Protein AF-A0AAE8LFT0-F1 (afdb_monomer)

Sequence (148 aa):
MSAAPSHDRGITVGKSWPRPTTPAPLVPRWEGEFRDHQDWVNFAHKRLTVASDSNGAQLKAICVDTLGRRCANGRDMKRAADEGTFPVRYFFDCEAAADVNADLLDALKDANEPLAMCQPRTDHGARCQSAATLKAWAVIEKAKGSAS

Mean predicted aligned error: 16.86 Å

Radius of gyration: 25.1 Å; Cα contacts (8 Å, |Δi|>4): 140; chains: 1; bounding box: 36×82×53 Å

Secondary structure (DSSP, 8-state):
-PPP----------SS----SS---EEEEEEEEESSHHHHHHHHHHHHS--B-TTSPBP--EEE-TTS-B--SHHHHHHHHHTT-PPEEEEEEEEEPP-HHHHHHHHHHHHHHHHHH--TTSHHHHHHHHHHHHHHHHHHHHHHHTT-

pLDDT: mean 72.07, std 18.78, range [33.28, 96.25]

Foldseek 3Di:
DDDDDDPPPDPPPPQAHDPPPDPQQWAFPWPWWQQALVSCVVCVVVRQQPDADPVRHTFGKWKAFQVRTTDRDSVSRVVCRVVVRDTIIIGRGIDRDPCPVVVVVVVVVVLCVQLVVQDCPDPVSVVSPVVSVVSVVVVVVVVVVVPD

Nearest PDB structures (foldseek):
  5ezy-assembly1_F  TM=3.935E-01  e=4.961E+00  Gallus gallus
  6lt0-assembly1_E  TM=4.273E-01  e=8.169E+00  Homo sapiens

Structure (mmCIF, N/CA/C/O backbone):
data_AF-A0AAE8LFT0-F1
#
_entry.id   AF-A0AAE8LFT0-F1
#
loop_
_atom_site.group_PDB
_atom_site.id
_atom_site.type_symbol
_atom_site.label_atom_id
_atom_site.label_alt_id
_atom_site.label_comp_id
_atom_site.label_asym_id
_atom_site.label_entity_id
_atom_site.label_seq_id
_atom_site.pdbx_PDB_ins_code
_atom_site.Cartn_x
_atom_site.Cartn_y
_atom_site.Cartn_z
_atom_site.occupancy
_atom_site.B_iso_or_equiv
_atom_site.auth_seq_id
_atom_site.auth_comp_id
_atom_site.auth_asym_id
_atom_site.auth_atom_id
_atom_site.pdbx_PDB_model_num
ATOM 1 N N . MET A 1 1 ? -7.046 36.905 -27.222 1.00 38.41 1 MET A N 1
ATOM 2 C CA . MET A 1 1 ? -6.071 36.566 -26.164 1.00 38.41 1 MET A CA 1
ATOM 3 C C . MET A 1 1 ? -6.476 35.203 -25.623 1.00 38.41 1 MET A C 1
ATOM 5 O O . MET A 1 1 ? -7.412 35.130 -24.841 1.00 38.41 1 MET A O 1
ATOM 9 N N . SER A 1 2 ? -5.896 34.124 -26.155 1.00 37.16 2 SER A N 1
ATOM 10 C CA . SER A 1 2 ? -6.268 32.750 -25.786 1.00 37.16 2 SER A CA 1
ATOM 11 C C . SER A 1 2 ? -5.528 32.336 -24.517 1.00 37.16 2 SER A C 1
ATOM 13 O O . SER A 1 2 ? -4.300 32.328 -24.498 1.00 37.16 2 SER A O 1
ATOM 15 N N . ALA A 1 3 ? -6.277 32.028 -23.460 1.00 36.53 3 ALA A N 1
ATOM 16 C CA . ALA A 1 3 ? -5.742 31.481 -22.221 1.00 36.53 3 ALA A CA 1
ATOM 17 C C . ALA A 1 3 ? -5.364 30.005 -22.432 1.00 36.53 3 ALA A C 1
ATOM 19 O O . ALA A 1 3 ? -6.167 29.218 -22.935 1.00 36.53 3 ALA A O 1
ATOM 20 N N . ALA A 1 4 ? -4.130 29.646 -22.082 1.00 36.81 4 ALA A N 1
ATOM 21 C CA . ALA A 1 4 ? -3.626 28.281 -22.170 1.00 36.81 4 ALA A CA 1
ATOM 22 C C . ALA A 1 4 ? -4.310 27.363 -21.133 1.00 36.81 4 ALA A C 1
ATOM 24 O O . ALA A 1 4 ? -4.571 27.808 -20.012 1.00 36.81 4 ALA A O 1
ATOM 25 N N . PRO A 1 5 ? -4.566 26.081 -21.454 1.00 39.28 5 PRO A N 1
ATOM 26 C CA . PRO A 1 5 ? -5.075 25.126 -20.482 1.00 39.28 5 PRO A CA 1
ATOM 27 C C . PRO A 1 5 ? -3.998 24.788 -19.440 1.00 39.28 5 PRO A C 1
ATOM 29 O O . PRO A 1 5 ? -2.949 24.206 -19.732 1.00 39.28 5 PRO A O 1
ATOM 32 N N . SER A 1 6 ? -4.295 25.181 -18.202 1.00 36.72 6 SER A N 1
ATOM 33 C CA . SER A 1 6 ? -3.633 24.753 -16.972 1.00 36.72 6 SER A CA 1
ATOM 34 C C . SER A 1 6 ? -3.543 23.228 -16.936 1.00 36.72 6 SER A C 1
ATOM 36 O O . SER A 1 6 ? -4.564 22.542 -16.930 1.00 36.72 6 SER A O 1
ATOM 38 N N . HIS A 1 7 ? -2.321 22.696 -16.913 1.00 36.28 7 HIS A N 1
ATOM 39 C CA . HIS A 1 7 ? -2.091 21.277 -16.677 1.00 36.28 7 HIS A CA 1
ATOM 40 C C . HIS A 1 7 ? -2.344 20.989 -15.199 1.00 36.28 7 HIS A C 1
ATOM 42 O O . HIS A 1 7 ? -1.455 21.132 -14.360 1.00 36.28 7 HIS A O 1
ATOM 48 N N . ASP A 1 8 ? -3.572 20.590 -14.889 1.00 38.22 8 ASP A N 1
ATOM 49 C CA . ASP A 1 8 ? -3.920 20.002 -13.606 1.00 38.22 8 ASP A CA 1
ATOM 50 C C . ASP A 1 8 ? -3.217 18.637 -13.492 1.00 38.22 8 ASP A C 1
ATOM 52 O O . ASP 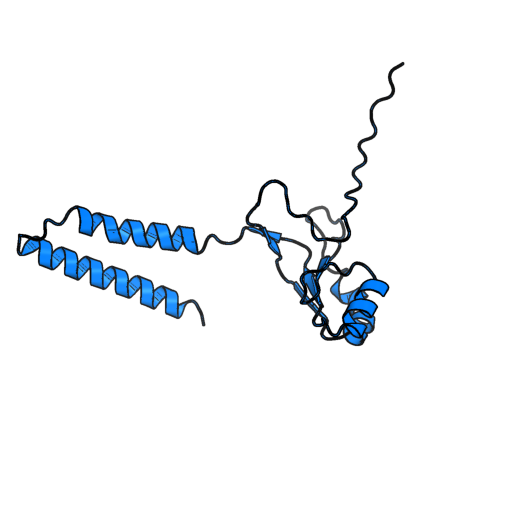A 1 8 ? -3.658 17.628 -14.040 1.00 38.22 8 ASP A O 1
ATOM 56 N N . ARG A 1 9 ? -2.056 18.611 -12.825 1.00 38.28 9 ARG A N 1
ATOM 57 C CA . ARG A 1 9 ? -1.347 17.376 -12.439 1.00 38.28 9 ARG A CA 1
ATOM 58 C C . ARG A 1 9 ? -1.936 16.762 -11.160 1.00 38.28 9 ARG A C 1
ATOM 60 O O . ARG A 1 9 ? -1.231 16.100 -10.399 1.00 38.28 9 ARG A O 1
ATOM 67 N N . GLY A 1 10 ? -3.222 16.973 -10.900 1.00 33.28 10 GLY A N 1
ATOM 68 C CA . GLY A 1 10 ? -3.965 16.269 -9.872 1.00 33.28 10 GLY A CA 1
ATOM 69 C C . GLY A 1 10 ? -4.323 14.862 -10.336 1.00 33.28 10 GLY A C 1
ATOM 70 O O . GLY A 1 10 ? -5.380 14.651 -10.924 1.00 33.28 10 GLY A O 1
ATOM 71 N N . ILE A 1 11 ? -3.484 13.869 -10.021 1.00 41.22 11 ILE A N 1
ATOM 72 C CA . ILE A 1 11 ? -3.939 12.473 -9.988 1.00 41.22 11 ILE A CA 1
ATOM 73 C C . ILE A 1 11 ? -4.993 12.395 -8.876 1.00 41.22 11 ILE A C 1
ATOM 75 O O . ILE A 1 11 ? -4.687 12.167 -7.703 1.00 41.22 11 ILE A O 1
ATOM 79 N N . THR A 1 12 ? -6.253 12.617 -9.236 1.00 40.53 12 THR A N 1
ATOM 80 C CA . THR A 1 12 ? -7.404 12.270 -8.411 1.00 40.53 12 THR A CA 1
ATOM 81 C C . THR A 1 12 ? -7.485 10.752 -8.413 1.00 40.53 12 THR A C 1
ATOM 83 O O . THR A 1 12 ? -8.148 10.128 -9.235 1.00 40.53 12 THR A O 1
ATOM 86 N N . VAL A 1 13 ? -6.716 10.127 -7.518 1.00 45.62 13 VAL A N 1
ATOM 87 C CA . VAL A 1 13 ? -6.767 8.680 -7.326 1.00 45.62 13 VAL A CA 1
ATOM 88 C C . VAL A 1 13 ? -8.171 8.370 -6.819 1.00 45.62 13 VAL A C 1
ATOM 90 O O . VAL A 1 13 ? -8.494 8.626 -5.657 1.00 45.62 13 VAL A O 1
ATOM 93 N N . GLY A 1 14 ? -9.021 7.873 -7.718 1.00 41.94 14 GLY A N 1
ATOM 94 C CA . GLY A 1 14 ? -10.311 7.305 -7.369 1.00 41.94 14 GLY A CA 1
ATOM 95 C C . GLY A 1 14 ? -10.144 6.296 -6.233 1.00 41.94 14 GLY A C 1
ATOM 96 O O . GLY A 1 14 ? -9.074 5.734 -6.015 1.00 41.94 14 GLY A O 1
ATOM 97 N N . LYS A 1 15 ? -11.215 6.068 -5.476 1.00 46.22 15 LYS A N 1
ATOM 98 C CA . LYS A 1 15 ? -11.244 5.190 -4.290 1.00 46.22 15 LYS A CA 1
ATOM 99 C C . LYS A 1 15 ? -10.802 3.733 -4.548 1.00 46.22 15 LYS A C 1
ATOM 101 O O . LYS A 1 15 ? -10.683 2.963 -3.603 1.00 46.22 15 LYS A O 1
ATOM 106 N N . SER A 1 16 ? -10.537 3.360 -5.795 1.00 48.88 16 SER A N 1
ATOM 107 C CA . SER A 1 16 ? -9.914 2.108 -6.211 1.00 48.88 16 SER A CA 1
ATOM 108 C C . SER A 1 16 ? -8.537 2.381 -6.816 1.00 48.88 16 SER A C 1
ATOM 110 O O . SER A 1 16 ? -8.391 3.298 -7.625 1.00 48.88 16 SER A O 1
ATOM 112 N N . TRP A 1 17 ? -7.551 1.556 -6.456 1.00 48.56 17 TRP A N 1
ATOM 113 C CA . TRP A 1 17 ? -6.243 1.480 -7.113 1.00 48.56 17 TRP A CA 1
ATOM 114 C C . TRP A 1 17 ? -6.392 1.605 -8.644 1.00 48.56 17 TRP A C 1
ATOM 116 O O . TRP A 1 17 ? -7.245 0.905 -9.206 1.00 48.56 17 TRP A O 1
ATOM 126 N N . PRO A 1 18 ? -5.660 2.512 -9.324 1.00 51.25 18 PRO A N 1
ATOM 127 C CA . PRO A 1 18 ? -5.838 2.712 -10.754 1.00 51.25 18 PRO A CA 1
ATOM 128 C C . PRO A 1 18 ? -5.501 1.408 -11.477 1.00 51.25 18 PRO A C 1
ATOM 130 O O . PRO A 1 18 ? -4.395 0.891 -11.348 1.00 51.25 18 PRO A O 1
ATOM 133 N N . ARG A 1 19 ? -6.456 0.869 -12.241 1.00 48.59 19 ARG A N 1
ATOM 134 C CA . ARG A 1 19 ? -6.130 -0.096 -13.293 1.00 48.59 19 ARG A CA 1
ATOM 135 C C . ARG A 1 19 ? -5.529 0.727 -14.431 1.00 48.59 19 ARG A C 1
ATOM 137 O O . ARG A 1 19 ? -6.271 1.523 -15.009 1.00 48.59 19 ARG A O 1
ATOM 144 N N . PRO A 1 20 ? -4.223 0.633 -14.723 1.00 49.31 20 PRO A N 1
ATOM 145 C CA . PRO A 1 20 ? -3.680 1.353 -15.861 1.00 49.31 20 PRO A CA 1
ATOM 146 C C . PRO A 1 20 ? -4.354 0.841 -17.144 1.00 49.31 20 PRO A C 1
ATOM 148 O O . PRO A 1 20 ? -4.594 -0.357 -17.295 1.00 49.31 20 PRO A O 1
ATOM 151 N N . THR A 1 21 ? -4.687 1.760 -18.055 1.00 45.38 21 THR A N 1
ATOM 152 C CA . THR A 1 21 ? -5.318 1.476 -19.362 1.00 45.38 21 THR A CA 1
ATOM 153 C C . THR A 1 21 ? -4.484 0.508 -20.208 1.00 45.38 21 THR A C 1
ATOM 155 O O . THR A 1 21 ? -5.018 -0.219 -21.040 1.00 45.38 21 THR A O 1
ATOM 158 N N . THR A 1 22 ? -3.182 0.461 -19.935 1.00 46.88 22 THR A N 1
ATOM 159 C CA . THR A 1 22 ? -2.240 -0.530 -20.444 1.00 46.88 22 THR A CA 1
ATOM 160 C C . THR A 1 22 ? -1.702 -1.287 -19.231 1.00 46.88 22 THR A C 1
ATOM 162 O O . THR A 1 22 ? -1.118 -0.634 -18.363 1.00 46.88 22 THR A O 1
ATOM 165 N N . PRO A 1 23 ? -1.889 -2.612 -19.107 1.00 54.22 23 PRO A N 1
ATOM 166 C CA . PRO A 1 23 ? -1.317 -3.373 -18.005 1.00 54.22 23 PRO A CA 1
ATOM 167 C C . PRO A 1 23 ? 0.205 -3.394 -18.166 1.00 54.22 23 PRO A C 1
ATOM 169 O O . PRO A 1 23 ? 0.768 -4.278 -18.802 1.00 54.22 23 PRO A O 1
ATOM 172 N N . ALA A 1 24 ? 0.880 -2.382 -17.624 1.00 56.62 24 ALA A N 1
ATOM 173 C CA . ALA A 1 24 ? 2.292 -2.503 -17.329 1.00 56.62 24 ALA A CA 1
ATOM 174 C C . ALA A 1 24 ? 2.405 -3.591 -16.249 1.00 56.62 24 ALA A C 1
ATOM 176 O O . ALA A 1 24 ? 1.647 -3.526 -15.272 1.00 56.62 24 ALA A O 1
ATOM 177 N N . PRO A 1 25 ? 3.285 -4.592 -16.410 1.00 68.00 25 PRO A N 1
ATOM 178 C CA . PRO A 1 25 ? 3.484 -5.643 -15.422 1.00 68.00 25 PRO A CA 1
ATOM 179 C C . PRO A 1 25 ? 4.271 -5.059 -14.247 1.00 68.00 25 PRO A C 1
ATOM 181 O O . PRO A 1 25 ? 5.404 -5.430 -14.002 1.00 68.00 25 PRO A O 1
ATOM 184 N N . LEU A 1 26 ? 3.715 -4.061 -13.568 1.00 74.81 26 LEU A N 1
ATOM 185 C CA . LEU A 1 26 ? 4.320 -3.429 -12.410 1.00 74.81 26 LEU A CA 1
ATOM 186 C C . LEU A 1 26 ? 3.736 -4.077 -11.165 1.00 74.81 26 LEU A C 1
ATOM 188 O O . LEU A 1 26 ? 2.518 -4.087 -10.968 1.00 74.81 26 LEU A O 1
ATOM 192 N N . VAL A 1 27 ? 4.614 -4.617 -10.330 1.00 83.69 27 VAL A N 1
ATOM 193 C CA . VAL A 1 27 ? 4.263 -5.188 -9.036 1.00 83.69 27 VAL A CA 1
ATOM 194 C C . VAL A 1 27 ? 4.728 -4.248 -7.926 1.00 83.69 27 VAL A C 1
ATOM 196 O O . VAL A 1 27 ? 5.805 -3.662 -8.017 1.00 83.69 27 VAL A O 1
ATOM 199 N N . PRO A 1 28 ? 3.915 -4.044 -6.880 1.00 87.56 28 PRO A N 1
ATOM 200 C CA . PRO A 1 28 ? 4.308 -3.205 -5.759 1.00 87.56 28 PRO A CA 1
ATOM 201 C C . PRO A 1 28 ? 5.486 -3.834 -5.017 1.00 87.56 28 PRO A C 1
ATOM 203 O O . PRO A 1 28 ? 5.418 -4.991 -4.592 1.00 87.56 28 PRO A O 1
ATOM 206 N N . ARG A 1 29 ? 6.535 -3.041 -4.800 1.00 88.06 29 ARG A N 1
ATOM 207 C CA . ARG A 1 29 ? 7.649 -3.421 -3.939 1.00 88.06 29 ARG A CA 1
ATOM 208 C C . ARG A 1 29 ? 7.252 -3.162 -2.489 1.00 88.06 29 ARG A C 1
ATOM 210 O O . ARG A 1 29 ? 7.308 -2.036 -1.996 1.00 88.06 29 ARG A O 1
ATOM 217 N N . TRP A 1 30 ? 6.771 -4.204 -1.823 1.00 89.81 30 TRP A N 1
ATOM 218 C CA . TRP A 1 30 ? 6.270 -4.106 -0.454 1.00 89.81 30 TRP A CA 1
ATOM 219 C C . TRP A 1 30 ? 7.395 -3.801 0.534 1.00 89.81 30 TRP A C 1
ATOM 221 O O . TRP A 1 30 ? 8.303 -4.605 0.706 1.00 89.81 30 TRP A O 1
ATOM 231 N N . GLU A 1 31 ? 7.290 -2.671 1.230 1.00 92.19 31 GLU A N 1
ATOM 232 C CA . GLU A 1 31 ? 8.277 -2.254 2.236 1.00 92.19 31 GLU A CA 1
ATOM 233 C C . GLU A 1 31 ? 7.902 -2.718 3.648 1.00 92.19 31 GLU A C 1
ATOM 235 O O . GLU A 1 31 ? 8.749 -2.828 4.532 1.00 92.19 31 GLU A O 1
ATOM 240 N N . GLY A 1 32 ? 6.621 -2.996 3.888 1.00 93.31 32 GLY A N 1
ATOM 241 C CA . GLY A 1 32 ? 6.175 -3.515 5.170 1.00 93.31 32 GLY A CA 1
ATOM 242 C C . GLY A 1 32 ? 4.665 -3.582 5.302 1.00 93.31 32 GLY A C 1
ATOM 243 O O . GLY A 1 32 ? 3.906 -3.432 4.340 1.00 93.31 32 GLY A O 1
ATOM 244 N N . GLU A 1 33 ? 4.230 -3.807 6.535 1.00 96.06 33 GLU A N 1
ATOM 245 C CA . GLU A 1 33 ? 2.824 -3.911 6.891 1.00 96.06 33 GLU A CA 1
ATOM 246 C C . GLU A 1 33 ? 2.544 -3.339 8.279 1.00 96.06 33 GLU A C 1
ATOM 248 O O . GLU A 1 33 ? 3.445 -3.163 9.106 1.00 96.06 33 GLU A O 1
ATOM 253 N N . PHE A 1 34 ? 1.271 -3.041 8.508 1.00 96.25 34 PHE A N 1
ATOM 254 C CA . PHE A 1 34 ? 0.700 -2.766 9.814 1.00 96.25 34 PHE A CA 1
ATOM 255 C C . PHE A 1 34 ? -0.180 -3.943 10.206 1.00 96.25 34 PHE A C 1
ATOM 257 O O . PHE A 1 34 ? -1.068 -4.328 9.441 1.00 96.25 34 PHE A O 1
ATOM 264 N N . ARG A 1 35 ? 0.065 -4.514 11.387 1.00 95.50 35 ARG A N 1
ATOM 265 C CA . ARG A 1 35 ? -0.657 -5.712 11.851 1.00 95.50 35 ARG A CA 1
ATOM 266 C C . ARG A 1 35 ? -2.067 -5.405 12.328 1.00 95.50 35 ARG A C 1
ATOM 268 O O . ARG A 1 35 ? -2.969 -6.208 12.133 1.00 95.50 35 ARG A O 1
ATOM 275 N N . ASP A 1 36 ? -2.247 -4.236 12.924 1.00 95.75 36 ASP A N 1
ATOM 276 C CA . ASP A 1 36 ? -3.521 -3.756 13.435 1.00 95.75 36 ASP A CA 1
ATOM 277 C C . ASP A 1 36 ? -3.571 -2.219 13.397 1.00 95.75 36 ASP A C 1
ATOM 279 O O . ASP A 1 36 ? -2.610 -1.533 13.025 1.00 95.75 36 ASP A O 1
ATOM 283 N N . HIS A 1 37 ? -4.724 -1.666 13.771 1.00 93.62 37 HIS A N 1
ATOM 284 C CA . HIS A 1 37 ? -4.936 -0.223 13.799 1.00 93.62 37 HIS A CA 1
ATOM 285 C C . HIS A 1 37 ? -4.011 0.494 14.793 1.00 93.62 37 HIS A C 1
ATOM 287 O O . HIS A 1 37 ? -3.593 1.621 14.533 1.00 93.62 37 HIS A O 1
ATOM 293 N N . GLN A 1 38 ? -3.670 -0.137 15.918 1.00 95.00 38 GLN A N 1
ATOM 294 C CA . GLN A 1 38 ? -2.818 0.475 16.933 1.00 95.00 38 GLN A CA 1
ATOM 295 C C . GLN A 1 38 ? -1.357 0.543 16.466 1.00 95.00 38 GLN A C 1
ATOM 297 O O . GLN A 1 38 ? -0.698 1.561 16.675 1.00 95.00 38 GLN A O 1
ATOM 302 N N . ASP A 1 39 ? -0.868 -0.487 15.773 1.00 95.38 39 ASP A N 1
ATOM 303 C CA . ASP A 1 39 ? 0.434 -0.502 15.102 1.00 95.38 39 ASP A CA 1
ATOM 304 C C . ASP A 1 39 ? 0.518 0.631 14.066 1.00 95.38 39 ASP A C 1
ATOM 306 O O . ASP A 1 39 ? 1.510 1.360 14.012 1.00 95.38 39 ASP A O 1
ATOM 310 N N . TRP A 1 40 ? -0.559 0.871 13.310 1.00 94.44 40 TRP A N 1
ATOM 311 C CA . TRP A 1 40 ? -0.630 2.025 12.412 1.00 94.44 40 TRP A CA 1
ATOM 312 C C . TRP A 1 40 ? -0.562 3.358 13.172 1.00 94.44 40 TRP A C 1
ATOM 314 O O . TRP A 1 40 ? 0.307 4.174 12.870 1.00 94.44 40 TRP A O 1
ATOM 324 N N . VAL A 1 41 ? -1.404 3.578 14.188 1.00 93.81 41 VAL A N 1
ATOM 325 C CA . VAL A 1 41 ? -1.396 4.830 14.975 1.00 93.81 41 VAL A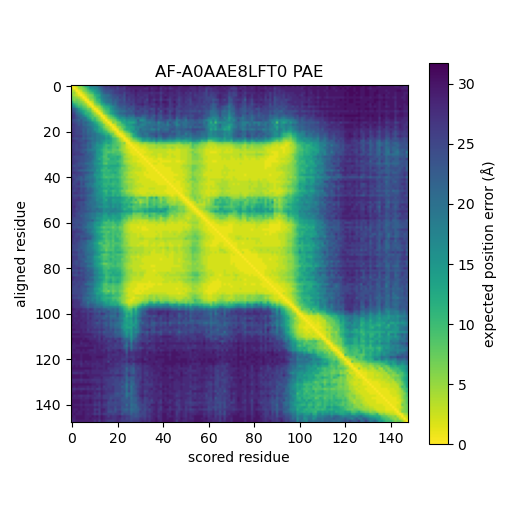 CA 1
ATOM 326 C C . VAL A 1 41 ? -0.014 5.109 15.576 1.00 93.81 41 VAL A C 1
ATOM 328 O O . VAL A 1 41 ? 0.455 6.246 15.543 1.00 93.81 41 VAL A O 1
ATOM 331 N N . ASN A 1 42 ? 0.655 4.075 16.083 1.00 95.25 42 ASN A N 1
ATOM 332 C CA . ASN A 1 42 ? 1.936 4.213 16.768 1.00 95.25 42 ASN A CA 1
ATOM 333 C C . ASN A 1 42 ? 3.112 4.439 15.805 1.00 95.25 42 ASN A C 1
ATOM 335 O O . ASN A 1 42 ? 4.038 5.182 16.132 1.00 95.25 42 ASN A O 1
ATOM 339 N N . PHE A 1 43 ? 3.111 3.794 14.632 1.00 93.88 43 PHE A N 1
ATOM 340 C CA . PHE A 1 43 ? 4.305 3.720 13.781 1.00 93.88 43 PHE A CA 1
ATOM 341 C C . PHE A 1 43 ? 4.151 4.321 12.384 1.00 93.88 43 PHE A C 1
ATOM 343 O O . PHE A 1 43 ? 5.165 4.463 11.696 1.00 93.88 43 PHE A O 1
ATOM 350 N N . ALA A 1 44 ? 2.951 4.722 11.953 1.00 91.06 44 ALA A N 1
ATOM 351 C CA . ALA A 1 44 ? 2.722 5.247 10.605 1.00 91.06 44 ALA A CA 1
ATOM 352 C C . ALA A 1 44 ? 3.640 6.422 10.267 1.00 91.06 44 ALA A C 1
ATOM 354 O O . ALA A 1 44 ? 4.268 6.421 9.213 1.00 91.06 44 ALA A O 1
ATOM 355 N N . HIS A 1 45 ? 3.787 7.395 11.171 1.00 88.50 45 HIS A N 1
ATOM 356 C CA . HIS A 1 45 ? 4.641 8.549 10.897 1.00 88.50 45 HIS A CA 1
ATOM 357 C C . HIS A 1 45 ? 6.096 8.135 10.650 1.00 88.50 45 HIS A C 1
ATOM 359 O O . HIS A 1 45 ? 6.714 8.620 9.711 1.00 88.50 45 HIS A O 1
ATOM 365 N N . LYS A 1 46 ? 6.620 7.183 11.429 1.00 90.19 46 LYS A N 1
ATOM 366 C CA . LYS A 1 46 ? 7.988 6.678 11.269 1.00 90.19 46 LYS A CA 1
ATOM 367 C C . LYS A 1 46 ? 8.151 5.798 10.027 1.00 90.19 46 LYS A C 1
ATOM 369 O O . LYS A 1 46 ? 9.196 5.851 9.402 1.00 90.19 46 LYS A O 1
ATOM 374 N N . ARG 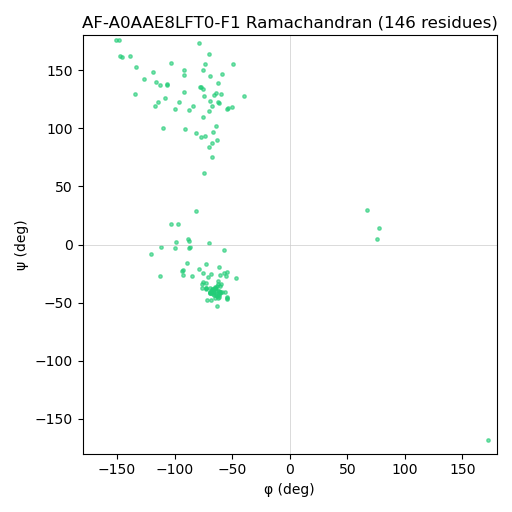A 1 47 ? 7.161 4.973 9.675 1.00 89.12 47 ARG A N 1
ATOM 375 C CA . ARG A 1 47 ? 7.269 4.005 8.565 1.00 89.12 47 ARG A CA 1
ATOM 376 C C . ARG A 1 47 ? 6.934 4.605 7.195 1.00 89.12 47 ARG A C 1
ATOM 378 O O . ARG A 1 47 ? 7.449 4.126 6.196 1.00 89.12 47 ARG A O 1
ATOM 385 N N . LEU A 1 48 ? 6.099 5.646 7.134 1.00 88.88 48 LEU A N 1
ATOM 386 C CA . LEU A 1 48 ? 5.578 6.202 5.874 1.00 88.88 48 LEU A CA 1
ATOM 387 C C . LEU A 1 48 ? 6.311 7.461 5.384 1.00 88.88 48 LEU A C 1
ATOM 389 O O . LEU A 1 48 ? 5.967 7.977 4.326 1.00 88.88 48 LEU A O 1
ATOM 393 N N . THR A 1 49 ? 7.289 7.974 6.136 1.00 85.81 49 THR A N 1
ATOM 394 C CA . THR A 1 49 ? 8.008 9.227 5.813 1.00 85.81 49 THR A CA 1
ATOM 395 C C . THR A 1 49 ? 9.475 9.027 5.432 1.00 85.81 49 THR A C 1
ATOM 397 O O . THR A 1 49 ? 10.148 10.000 5.100 1.00 85.81 49 THR A O 1
ATOM 400 N N . VAL A 1 50 ? 9.967 7.787 5.467 1.00 82.06 50 VAL A N 1
ATOM 401 C CA . VAL A 1 50 ? 11.394 7.451 5.309 1.00 82.06 50 VAL A CA 1
ATOM 402 C C . VAL A 1 50 ? 11.891 7.465 3.868 1.00 82.06 50 VAL A C 1
ATOM 404 O O . VAL A 1 50 ? 13.095 7.556 3.654 1.00 82.06 50 VAL A O 1
ATOM 407 N N . ALA A 1 51 ? 10.996 7.350 2.889 1.00 78.56 51 ALA A N 1
ATOM 408 C CA . ALA A 1 51 ? 11.386 7.209 1.495 1.00 78.56 51 ALA A CA 1
ATOM 409 C C . ALA A 1 51 ? 11.466 8.571 0.795 1.00 78.56 51 ALA A C 1
ATOM 411 O O . ALA A 1 51 ? 10.524 9.370 0.842 1.00 78.56 51 ALA A O 1
ATOM 412 N N . SER A 1 52 ? 12.574 8.789 0.093 1.00 82.38 52 SER A N 1
ATOM 413 C CA . SER A 1 52 ? 12.809 9.952 -0.759 1.00 82.38 52 SER A CA 1
ATOM 414 C C . SER A 1 52 ? 13.210 9.484 -2.151 1.00 82.38 52 SER A C 1
ATOM 416 O O . SER A 1 52 ? 13.936 8.503 -2.295 1.00 82.38 52 SER A O 1
ATOM 418 N N . ASP A 1 53 ? 12.737 10.192 -3.169 1.00 74.81 53 ASP A N 1
ATOM 419 C CA . ASP A 1 53 ? 13.150 9.990 -4.553 1.00 74.81 53 ASP A CA 1
ATOM 420 C C . ASP A 1 53 ? 14.605 10.456 -4.762 1.00 74.81 53 ASP A C 1
ATOM 422 O O . ASP A 1 53 ? 15.159 11.230 -3.979 1.00 74.81 53 ASP A O 1
ATOM 426 N N . SER A 1 54 ? 15.196 10.033 -5.874 1.00 73.81 54 SER A N 1
ATOM 427 C CA . SER A 1 54 ? 16.457 10.510 -6.450 1.00 73.81 54 SER A CA 1
ATOM 428 C C . SER A 1 54 ? 16.579 12.043 -6.507 1.00 73.81 54 SER A C 1
ATOM 430 O O . SER A 1 54 ? 17.674 12.582 -6.373 1.00 73.81 54 SER A O 1
ATOM 432 N N . ASN A 1 55 ? 15.452 12.753 -6.619 1.00 75.31 55 ASN A N 1
ATOM 433 C CA . ASN A 1 55 ? 15.378 14.218 -6.612 1.00 75.31 55 ASN A CA 1
ATOM 434 C C . ASN A 1 55 ? 15.248 14.838 -5.205 1.00 75.31 55 ASN A C 1
ATOM 436 O O . ASN A 1 55 ? 15.029 16.042 -5.076 1.00 75.31 55 ASN A O 1
ATOM 440 N N . GLY A 1 56 ? 15.312 14.030 -4.144 1.00 73.06 56 GLY A N 1
ATOM 441 C CA . GLY A 1 56 ? 15.140 14.458 -2.752 1.00 73.06 56 GLY A CA 1
ATOM 442 C C . GLY A 1 56 ? 13.689 14.739 -2.341 1.00 73.06 56 GLY A C 1
ATOM 443 O O . GLY A 1 56 ? 13.445 15.185 -1.221 1.00 73.06 56 GLY A O 1
ATOM 444 N N . ALA A 1 57 ? 12.713 14.484 -3.218 1.00 76.56 57 ALA A N 1
ATOM 445 C CA . ALA A 1 57 ? 11.296 14.643 -2.906 1.00 76.56 57 ALA A CA 1
ATOM 446 C C . ALA A 1 57 ? 10.790 13.475 -2.048 1.00 76.56 57 ALA A C 1
ATOM 448 O O . ALA A 1 57 ? 11.065 12.316 -2.347 1.00 76.56 57 ALA A O 1
ATOM 449 N N . GLN A 1 58 ? 10.012 13.768 -1.005 1.00 78.62 58 GLN A N 1
ATOM 450 C CA . GLN A 1 58 ? 9.455 12.734 -0.135 1.00 78.62 58 GLN A CA 1
ATOM 451 C C . GLN A 1 58 ? 8.393 11.910 -0.876 1.00 78.62 58 GLN A C 1
ATOM 453 O O . GLN A 1 58 ? 7.400 12.452 -1.375 1.00 78.62 58 GLN A O 1
ATOM 458 N N . LEU A 1 59 ? 8.589 10.593 -0.923 1.00 81.38 59 LEU A N 1
ATOM 459 C CA . LEU A 1 59 ? 7.657 9.669 -1.556 1.00 81.38 59 LEU A CA 1
ATOM 460 C C . LEU A 1 59 ? 6.459 9.424 -0.641 1.00 81.38 59 LEU A C 1
ATOM 462 O O . LEU A 1 59 ? 6.588 9.202 0.564 1.00 81.38 59 LEU A O 1
ATOM 466 N N . LYS A 1 60 ? 5.260 9.446 -1.227 1.00 84.88 60 LYS A N 1
ATOM 467 C CA . LYS A 1 60 ? 4.023 9.153 -0.501 1.00 84.88 60 LYS A CA 1
ATOM 468 C C . LYS A 1 60 ? 3.767 7.656 -0.523 1.00 84.88 60 LYS A C 1
ATOM 470 O O . LYS A 1 60 ? 3.483 7.101 -1.580 1.00 84.88 60 LYS A O 1
ATOM 475 N N . ALA A 1 61 ? 3.794 7.039 0.652 1.00 88.81 61 ALA A N 1
ATOM 476 C CA . ALA A 1 61 ? 3.422 5.643 0.796 1.00 88.81 61 ALA A CA 1
ATOM 477 C C . ALA A 1 61 ? 1.981 5.386 0.335 1.00 88.81 61 ALA A C 1
ATOM 479 O O . ALA A 1 61 ? 1.066 6.199 0.518 1.00 88.81 61 ALA A O 1
ATOM 480 N N . ILE A 1 62 ? 1.771 4.199 -0.209 1.00 91.25 62 ILE A N 1
ATOM 481 C CA . ILE A 1 62 ? 0.476 3.675 -0.607 1.00 91.25 62 ILE A CA 1
ATOM 482 C C . ILE A 1 62 ? 0.185 2.491 0.298 1.00 91.25 62 ILE A C 1
ATOM 484 O O . ILE A 1 62 ? 0.966 1.549 0.338 1.00 91.25 62 ILE A O 1
ATOM 488 N N . CYS A 1 63 ? -0.942 2.539 1.007 1.00 93.50 63 CYS A N 1
ATOM 489 C CA . CYS A 1 63 ? -1.384 1.459 1.881 1.00 93.50 63 CYS A CA 1
ATOM 490 C C . CYS A 1 63 ? -2.570 0.714 1.258 1.00 93.50 63 CYS A C 1
ATOM 492 O O . CYS A 1 63 ? -3.494 1.350 0.736 1.00 93.50 63 CYS A O 1
ATOM 494 N N . VAL A 1 64 ? -2.549 -0.614 1.338 1.00 93.44 64 VAL A N 1
ATOM 495 C CA . VAL A 1 64 ? -3.538 -1.517 0.742 1.00 93.44 64 VAL A CA 1
ATOM 496 C C . VAL A 1 64 ? -3.943 -2.582 1.762 1.00 93.44 64 VAL A C 1
ATOM 498 O O . VAL A 1 64 ? -3.081 -3.202 2.386 1.00 93.44 64 VAL A O 1
ATOM 501 N N . ASP A 1 65 ? -5.248 -2.763 1.958 1.00 93.88 65 ASP A N 1
ATOM 502 C CA . ASP A 1 65 ? -5.792 -3.803 2.838 1.00 93.88 65 ASP A CA 1
ATOM 503 C C . ASP A 1 65 ? -5.790 -5.194 2.176 1.00 93.88 65 ASP A C 1
ATOM 505 O O . ASP A 1 65 ? -5.491 -5.347 0.990 1.00 93.88 65 ASP A O 1
ATOM 509 N N . THR A 1 66 ? -6.144 -6.230 2.938 1.00 92.19 66 THR A N 1
ATOM 510 C CA . THR A 1 66 ? -6.230 -7.615 2.427 1.00 92.19 66 THR A CA 1
ATOM 511 C C . THR A 1 66 ? -7.265 -7.804 1.314 1.00 92.19 66 THR A C 1
ATOM 513 O O . THR A 1 66 ? -7.161 -8.752 0.538 1.00 92.19 66 THR A O 1
ATOM 516 N N . LEU A 1 67 ? -8.230 -6.889 1.184 1.00 87.88 67 LEU A N 1
ATOM 517 C CA . LEU A 1 67 ? -9.220 -6.877 0.106 1.00 87.88 67 LEU A CA 1
ATOM 518 C C . LEU A 1 67 ? -8.733 -6.116 -1.138 1.00 87.88 67 LEU A C 1
ATOM 520 O O . LEU A 1 67 ? -9.483 -5.965 -2.103 1.00 87.88 67 LEU A O 1
ATOM 524 N N . GLY A 1 68 ? -7.494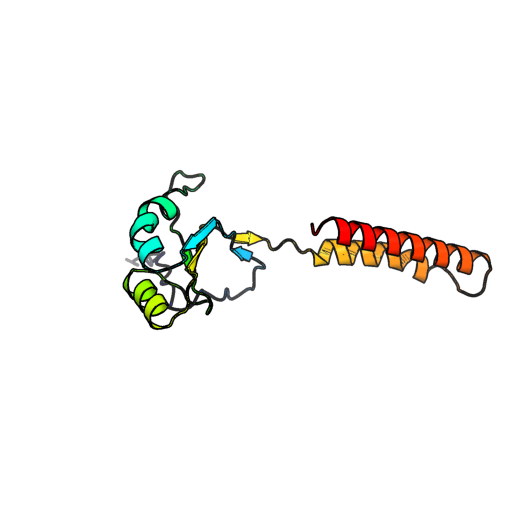 -5.618 -1.137 1.00 87.25 68 GLY A N 1
ATOM 525 C CA . GLY A 1 68 ? -6.913 -4.876 -2.253 1.00 87.25 68 GLY A CA 1
ATOM 526 C C . GLY A 1 68 ? -7.401 -3.428 -2.358 1.00 87.25 68 GLY A C 1
ATOM 527 O O . GLY A 1 68 ? -7.221 -2.785 -3.395 1.00 87.25 68 GLY A O 1
ATOM 528 N N . ARG A 1 69 ? -8.038 -2.886 -1.316 1.00 88.56 69 ARG A N 1
ATOM 529 C CA . ARG A 1 69 ? -8.547 -1.510 -1.297 1.00 88.56 69 ARG A CA 1
ATOM 530 C C . ARG A 1 69 ? -7.498 -0.572 -0.727 1.00 88.56 69 ARG A C 1
ATOM 532 O O . ARG A 1 69 ? -6.762 -0.913 0.196 1.00 88.56 69 ARG A O 1
ATOM 539 N N . ARG A 1 70 ? -7.464 0.654 -1.248 1.00 90.38 70 ARG A N 1
ATOM 540 C CA . ARG A 1 70 ? -6.544 1.680 -0.757 1.00 90.38 70 ARG A CA 1
ATOM 541 C C . ARG A 1 70 ? -7.023 2.234 0.586 1.00 90.38 70 ARG A C 1
ATOM 543 O O . ARG A 1 70 ? -8.182 2.630 0.723 1.00 90.38 70 ARG A O 1
ATOM 550 N N . CYS A 1 71 ? -6.096 2.341 1.531 1.00 91.19 71 CYS A N 1
ATOM 551 C CA . CYS A 1 71 ? -6.293 3.032 2.800 1.00 91.19 71 CYS A CA 1
ATOM 552 C C . CYS A 1 71 ? -5.461 4.317 2.807 1.00 91.19 71 CYS A C 1
ATOM 554 O O . CYS A 1 71 ? -4.249 4.273 2.987 1.00 91.19 71 CYS A O 1
ATOM 556 N N . ALA A 1 72 ? -6.083 5.472 2.556 1.00 86.88 72 ALA A N 1
ATOM 557 C CA . ALA A 1 72 ? -5.345 6.728 2.381 1.00 86.88 72 ALA A CA 1
ATOM 558 C C . ALA A 1 72 ? -5.208 7.539 3.677 1.00 86.88 72 ALA A C 1
ATOM 560 O O . ALA A 1 72 ? -4.330 8.391 3.787 1.00 86.88 72 ALA A O 1
ATOM 561 N N . ASN A 1 73 ? -6.101 7.321 4.640 1.00 89.06 73 ASN A N 1
ATOM 562 C CA . ASN A 1 73 ? -6.187 8.109 5.864 1.00 89.06 73 ASN A CA 1
ATOM 563 C C . ASN A 1 73 ? -6.668 7.253 7.048 1.00 89.06 73 ASN A C 1
ATOM 565 O O . ASN A 1 73 ? -7.038 6.089 6.890 1.00 89.06 73 ASN A O 1
ATOM 569 N N . GLY A 1 74 ? -6.711 7.857 8.240 1.00 89.19 74 GLY A N 1
ATOM 570 C CA . GLY A 1 74 ? -7.154 7.178 9.461 1.00 89.19 74 GLY A CA 1
ATOM 571 C C . GLY A 1 74 ? -8.598 6.670 9.417 1.00 89.19 74 GLY A C 1
ATOM 572 O O . GLY A 1 74 ? -8.907 5.678 10.066 1.00 89.19 74 GLY A O 1
ATOM 573 N N . ARG A 1 75 ? -9.485 7.276 8.614 1.00 92.31 75 ARG A N 1
ATOM 574 C CA . ARG A 1 75 ? -10.858 6.774 8.439 1.00 92.31 75 ARG A CA 1
ATOM 575 C C . ARG A 1 75 ? -10.868 5.448 7.682 1.00 92.31 75 ARG A C 1
ATOM 577 O O . ARG A 1 75 ? -11.617 4.554 8.058 1.00 92.31 75 ARG A O 1
ATOM 584 N N . ASP A 1 76 ? -10.049 5.312 6.643 1.00 92.31 76 ASP A N 1
ATOM 585 C CA . ASP A 1 76 ? -9.933 4.053 5.902 1.00 92.31 76 ASP A CA 1
ATOM 586 C C . ASP A 1 76 ? -9.262 2.961 6.740 1.00 92.31 76 ASP A C 1
ATOM 588 O O . ASP A 1 76 ? -9.677 1.809 6.687 1.00 92.31 76 ASP A O 1
ATOM 592 N N . MET A 1 77 ? -8.263 3.327 7.547 1.00 92.00 77 MET A N 1
ATOM 593 C CA . MET A 1 77 ? -7.618 2.398 8.481 1.00 92.00 77 MET A CA 1
ATOM 594 C C . MET A 1 77 ? -8.585 1.936 9.571 1.00 92.00 77 MET A C 1
ATOM 596 O O . MET A 1 77 ? -8.621 0.754 9.898 1.00 92.00 77 MET A O 1
ATOM 600 N N . LYS A 1 78 ? -9.417 2.842 10.095 1.00 93.50 78 LYS A N 1
ATOM 601 C CA . LYS A 1 78 ? -10.485 2.482 11.028 1.00 93.50 78 LYS A CA 1
ATOM 602 C C . LYS A 1 78 ? -11.517 1.564 10.375 1.00 93.50 78 LYS A C 1
ATOM 604 O O . LYS A 1 78 ? -11.842 0.539 10.953 1.00 93.50 78 LYS A O 1
ATOM 609 N N . ARG A 1 79 ? -11.943 1.863 9.142 1.00 94.19 79 ARG A N 1
ATOM 610 C CA . ARG A 1 79 ? -12.805 0.964 8.355 1.00 94.19 79 ARG A CA 1
ATOM 611 C C . ARG A 1 79 ? -12.181 -0.427 8.227 1.00 94.19 79 ARG A C 1
ATOM 613 O O . ARG A 1 79 ? -12.864 -1.414 8.454 1.00 94.19 79 ARG A O 1
ATOM 620 N N . ALA A 1 80 ? -10.896 -0.509 7.884 1.00 93.19 80 ALA A N 1
ATOM 621 C CA . ALA A 1 80 ? -10.197 -1.785 7.770 1.00 93.19 80 ALA A CA 1
ATOM 622 C C . ALA A 1 80 ? -10.145 -2.548 9.106 1.00 93.19 80 ALA A C 1
ATOM 624 O O . ALA A 1 80 ? -10.172 -3.774 9.111 1.00 93.19 80 ALA A O 1
ATOM 625 N N . ALA A 1 81 ? -10.095 -1.839 10.237 1.00 94.25 81 ALA A N 1
ATOM 626 C CA . ALA A 1 81 ? -10.126 -2.444 11.565 1.00 94.25 81 ALA A CA 1
ATOM 627 C C . ALA A 1 81 ? -11.520 -2.990 11.891 1.00 94.25 81 ALA A C 1
ATOM 629 O O . ALA A 1 81 ? -11.646 -4.143 12.292 1.00 94.25 81 ALA A O 1
ATOM 630 N N . ASP A 1 82 ? -12.550 -2.176 11.654 1.00 95.56 82 ASP A N 1
ATOM 631 C CA . ASP A 1 82 ? -13.949 -2.519 11.907 1.00 95.56 82 ASP A CA 1
ATOM 632 C C . ASP A 1 82 ? -14.406 -3.700 11.027 1.00 95.56 82 ASP A C 1
ATOM 634 O O . ASP A 1 82 ? -15.172 -4.552 11.467 1.00 95.56 82 ASP A O 1
ATOM 638 N N . GLU A 1 83 ? -13.903 -3.780 9.792 1.00 95.12 83 GLU A N 1
ATOM 639 C CA . GLU A 1 83 ? -14.188 -4.867 8.846 1.00 95.12 83 GLU A CA 1
ATOM 640 C C . GLU A 1 83 ? -13.231 -6.069 8.981 1.00 95.12 83 GLU A C 1
ATOM 642 O O . GLU A 1 83 ? -13.400 -7.063 8.276 1.00 95.12 83 GLU A O 1
ATOM 647 N N . GLY A 1 84 ? -12.223 -6.003 9.860 1.00 95.31 84 GLY A N 1
ATOM 648 C CA . GLY A 1 84 ? -11.268 -7.095 10.077 1.00 95.31 84 GLY A CA 1
ATOM 649 C C . GLY A 1 84 ? -10.345 -7.387 8.886 1.00 95.31 84 GLY A C 1
ATOM 650 O O . GLY A 1 84 ? -9.918 -8.522 8.706 1.00 95.31 84 GLY A O 1
ATOM 651 N N . THR A 1 85 ? -10.025 -6.385 8.063 1.00 94.50 85 THR A N 1
ATOM 652 C CA . THR A 1 85 ? -9.255 -6.545 6.813 1.00 94.50 85 THR A CA 1
ATOM 653 C C . THR A 1 85 ? -7.759 -6.253 6.962 1.00 94.50 85 THR A C 1
ATOM 655 O O . THR A 1 85 ? -7.071 -6.021 5.963 1.00 94.50 85 THR A O 1
ATOM 658 N N . PHE A 1 86 ? -7.246 -6.246 8.191 1.00 93.50 86 PHE A N 1
ATOM 659 C CA . PHE A 1 86 ? -5.810 -6.227 8.474 1.00 93.50 86 PHE A CA 1
ATOM 660 C C . PHE A 1 86 ? -5.165 -7.599 8.174 1.00 93.50 86 PHE A C 1
ATOM 662 O O . PHE A 1 86 ? -5.864 -8.612 8.214 1.00 93.50 86 PHE A O 1
ATOM 669 N N . PRO A 1 87 ? -3.851 -7.667 7.880 1.00 94.94 87 PRO A N 1
ATOM 670 C CA . PRO A 1 87 ? -2.866 -6.580 7.894 1.00 94.94 87 PRO A CA 1
ATOM 671 C C . PRO A 1 87 ? -2.987 -5.620 6.701 1.00 94.94 87 PRO A C 1
ATOM 673 O O . PRO A 1 87 ? -3.388 -6.005 5.604 1.00 94.94 87 PRO A O 1
ATOM 676 N N . VAL A 1 88 ? -2.612 -4.356 6.909 1.00 94.62 88 VAL A N 1
ATOM 677 C CA . VAL A 1 88 ? -2.538 -3.351 5.837 1.00 94.62 88 VAL A CA 1
ATOM 678 C C . VAL A 1 88 ? -1.089 -3.210 5.393 1.00 94.62 88 VAL A C 1
ATOM 680 O O . VAL A 1 88 ? -0.234 -2.784 6.169 1.00 94.62 88 VAL A O 1
ATOM 683 N N . ARG A 1 89 ? -0.804 -3.548 4.138 1.00 94.69 89 ARG A N 1
ATOM 684 C CA . ARG A 1 89 ? 0.548 -3.512 3.565 1.00 94.69 89 ARG A CA 1
ATOM 685 C C . ARG A 1 89 ? 0.815 -2.165 2.912 1.00 94.69 89 ARG A C 1
ATOM 687 O O . ARG A 1 89 ? -0.116 -1.537 2.408 1.00 94.69 89 ARG A O 1
ATOM 694 N N . TYR A 1 90 ? 2.068 -1.721 2.895 1.00 93.81 90 TYR A N 1
ATOM 695 C CA . TYR A 1 90 ? 2.442 -0.470 2.243 1.00 93.81 90 TYR A CA 1
ATOM 696 C C . TYR A 1 90 ? 3.689 -0.587 1.367 1.00 93.81 90 TYR A C 1
ATOM 698 O O . TYR A 1 90 ? 4.565 -1.425 1.584 1.00 93.81 90 TYR A O 1
ATOM 706 N N . PHE A 1 91 ? 3.748 0.279 0.363 1.00 92.06 91 PHE A N 1
ATOM 707 C CA . PHE A 1 91 ? 4.859 0.423 -0.572 1.00 92.06 91 PHE A CA 1
ATOM 708 C C . PHE A 1 91 ? 4.983 1.879 -1.016 1.00 92.06 91 PHE A C 1
ATOM 710 O O . PHE A 1 91 ? 4.044 2.666 -0.870 1.00 92.06 91 PHE A O 1
ATOM 717 N N . PHE A 1 92 ? 6.142 2.232 -1.561 1.00 88.25 92 PHE A N 1
ATOM 718 C CA . PHE A 1 92 ? 6.394 3.557 -2.138 1.00 88.25 92 PHE A CA 1
ATOM 719 C C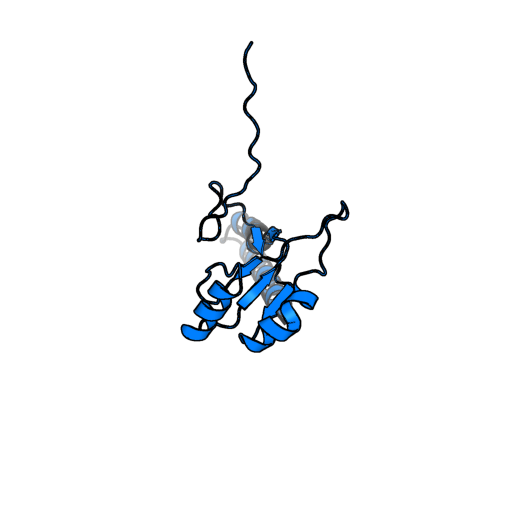 . PHE A 1 92 ? 6.587 3.501 -3.647 1.00 88.25 92 PHE A C 1
ATOM 721 O O . PHE A 1 92 ? 6.293 4.484 -4.322 1.00 88.25 92 PHE A O 1
ATOM 728 N N . ASP A 1 93 ? 7.047 2.360 -4.158 1.00 85.56 93 ASP A N 1
ATOM 729 C CA . ASP A 1 93 ? 7.408 2.188 -5.555 1.00 85.56 93 ASP A CA 1
ATOM 730 C C . ASP A 1 93 ? 6.937 0.830 -6.092 1.00 85.56 93 ASP A C 1
ATOM 732 O O . ASP A 1 93 ? 6.599 -0.085 -5.330 1.00 85.56 93 ASP A O 1
ATOM 736 N N . CYS A 1 94 ? 6.876 0.719 -7.413 1.00 83.56 94 CYS A N 1
ATOM 737 C CA . CYS A 1 94 ? 6.578 -0.519 -8.114 1.00 83.56 94 CYS A CA 1
ATOM 738 C C . CYS A 1 94 ? 7.790 -0.937 -8.940 1.00 83.56 94 CYS A C 1
ATOM 740 O O . CYS A 1 94 ? 8.421 -0.117 -9.598 1.00 83.56 94 CYS A O 1
ATOM 742 N N . GLU A 1 95 ? 8.077 -2.228 -8.954 1.00 79.25 95 GLU A N 1
ATOM 743 C CA . GLU A 1 95 ? 9.097 -2.813 -9.812 1.00 79.25 95 GLU A CA 1
ATOM 744 C C . GLU A 1 95 ? 8.443 -3.518 -10.999 1.00 79.25 95 GLU A C 1
ATOM 746 O O . GLU A 1 95 ? 7.273 -3.905 -10.945 1.00 79.25 95 GLU A O 1
ATOM 751 N N . ALA A 1 96 ? 9.185 -3.670 -12.096 1.00 75.44 96 ALA A N 1
ATOM 752 C CA . ALA A 1 96 ? 8.753 -4.569 -13.153 1.00 75.44 96 ALA A CA 1
ATOM 753 C C . ALA A 1 96 ? 8.644 -5.974 -12.556 1.00 75.44 96 ALA A C 1
ATOM 755 O O . ALA A 1 96 ? 9.574 -6.444 -11.900 1.00 75.44 96 ALA A O 1
ATOM 756 N N . ALA A 1 97 ? 7.510 -6.634 -12.772 1.00 67.31 97 ALA A N 1
ATOM 757 C CA . ALA A 1 97 ? 7.383 -8.049 -12.511 1.00 67.31 97 ALA A CA 1
ATOM 758 C C . ALA A 1 97 ? 8.520 -8.709 -13.280 1.00 67.31 97 ALA A C 1
ATOM 760 O O . ALA A 1 97 ? 8.598 -8.574 -14.502 1.00 67.31 97 ALA A O 1
ATOM 761 N N . ALA A 1 98 ? 9.431 -9.367 -12.564 1.00 61.06 98 ALA A N 1
ATOM 762 C CA . ALA A 1 98 ? 10.340 -10.278 -13.220 1.00 61.06 98 ALA A CA 1
ATOM 763 C C . ALA A 1 98 ? 9.444 -11.245 -13.994 1.00 61.06 98 ALA A C 1
ATOM 765 O O . ALA A 1 98 ? 8.616 -11.933 -13.389 1.00 61.06 98 ALA A O 1
ATOM 766 N N . ASP A 1 99 ? 9.547 -11.250 -15.321 1.00 57.41 99 ASP A N 1
ATOM 767 C CA . ASP A 1 99 ? 8.929 -12.278 -16.139 1.00 57.41 99 ASP A CA 1
ATOM 768 C C . ASP A 1 99 ? 9.675 -13.580 -15.826 1.00 57.41 99 ASP A C 1
ATOM 770 O O . ASP A 1 99 ? 10.483 -14.064 -16.608 1.00 57.41 99 ASP A O 1
ATOM 774 N N . VAL A 1 100 ? 9.398 -14.181 -14.665 1.00 53.59 100 VAL A N 1
ATOM 775 C CA . VAL A 1 100 ? 9.880 -15.518 -14.282 1.00 53.59 100 VAL A CA 1
ATOM 776 C C . VAL A 1 100 ? 9.492 -16.537 -15.356 1.00 53.59 100 VAL A C 1
ATOM 778 O O . VAL A 1 100 ? 10.132 -17.569 -15.521 1.00 53.59 100 VAL A O 1
ATOM 781 N N . ASN A 1 101 ? 8.451 -16.211 -16.125 1.00 57.41 101 ASN A N 1
ATOM 782 C CA . ASN A 1 101 ? 8.022 -16.949 -17.292 1.00 57.41 101 ASN A CA 1
ATOM 783 C C . ASN A 1 101 ? 8.912 -16.744 -18.518 1.00 57.41 101 ASN A C 1
ATOM 785 O O . ASN A 1 101 ? 9.020 -17.696 -19.270 1.00 57.41 101 ASN A O 1
ATOM 789 N N . ALA A 1 102 ? 9.535 -15.586 -18.753 1.00 59.69 102 ALA A N 1
ATOM 790 C CA . ALA A 1 102 ? 10.358 -15.365 -19.946 1.00 59.69 102 ALA A CA 1
ATOM 791 C C . ALA A 1 102 ? 11.638 -16.207 -19.899 1.00 59.69 102 ALA A C 1
ATOM 793 O O . ALA A 1 102 ? 1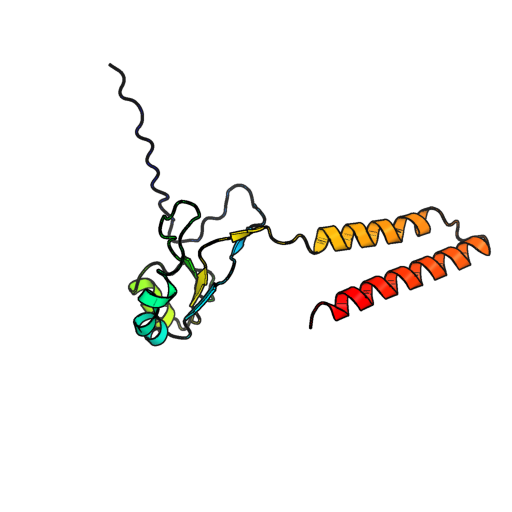1.887 -16.962 -20.832 1.00 59.69 102 ALA A O 1
ATOM 794 N N . ASP A 1 103 ? 12.357 -16.188 -18.773 1.00 59.47 103 ASP A N 1
ATOM 795 C CA . ASP A 1 103 ? 13.558 -17.013 -18.592 1.00 59.47 103 ASP A CA 1
ATOM 796 C C . ASP A 1 103 ? 13.226 -18.513 -18.612 1.00 59.47 103 ASP A C 1
ATOM 798 O O . ASP A 1 103 ? 13.963 -19.317 -19.183 1.00 59.47 103 ASP A O 1
ATOM 802 N N . LEU A 1 104 ? 12.086 -18.910 -18.030 1.00 61.94 104 LEU A N 1
ATOM 803 C CA . LEU A 1 104 ? 11.621 -20.298 -18.069 1.00 61.94 104 LEU A CA 1
ATOM 804 C C . LEU A 1 104 ? 11.172 -20.709 -19.482 1.00 61.94 104 LEU A C 1
ATOM 806 O O . LEU A 1 104 ? 11.460 -21.823 -19.911 1.00 61.94 104 LEU A O 1
ATOM 810 N N . LEU A 1 105 ? 10.474 -19.834 -20.212 1.00 65.50 105 LEU A N 1
ATOM 811 C CA . LEU A 1 105 ? 10.048 -20.075 -21.593 1.00 65.50 105 LEU A CA 1
ATOM 812 C C . LEU A 1 105 ? 11.243 -20.156 -22.532 1.00 65.50 105 LEU A C 1
ATOM 814 O O . LEU A 1 105 ? 11.240 -21.019 -23.403 1.00 65.50 105 LEU A O 1
ATOM 818 N N . ASP A 1 106 ? 12.246 -19.303 -22.365 1.00 69.19 106 ASP A N 1
ATOM 819 C CA . ASP A 1 106 ? 13.457 -19.344 -23.178 1.00 69.19 106 ASP A CA 1
ATOM 820 C C . ASP A 1 106 ? 14.286 -20.591 -22.846 1.00 69.19 106 ASP A C 1
ATOM 822 O O . ASP A 1 106 ? 14.635 -21.339 -23.757 1.00 69.19 106 ASP A O 1
ATOM 826 N N . ALA A 1 107 ? 14.428 -20.954 -21.565 1.00 66.19 107 ALA A N 1
ATOM 827 C CA . ALA A 1 107 ? 15.045 -22.225 -21.175 1.00 66.19 107 ALA A CA 1
ATOM 828 C C . ALA A 1 107 ? 14.288 -23.461 -21.710 1.00 66.19 107 ALA A C 1
ATOM 830 O O . ALA A 1 107 ? 14.904 -24.466 -22.074 1.00 66.19 107 ALA A O 1
ATOM 831 N N . LEU A 1 108 ? 12.952 -23.412 -21.775 1.00 65.31 108 LEU A N 1
ATOM 832 C CA . LEU A 1 108 ? 12.129 -24.481 -22.352 1.00 65.31 108 LEU A CA 1
ATOM 833 C C . LEU A 1 108 ? 12.236 -24.541 -23.882 1.00 65.31 108 LEU A C 1
ATOM 835 O O . LEU A 1 108 ? 12.254 -25.641 -24.436 1.00 65.31 108 LEU A O 1
ATOM 839 N N . LYS A 1 109 ? 12.321 -23.399 -24.574 1.00 69.44 109 LYS A N 1
ATOM 840 C CA . LYS A 1 109 ? 12.542 -23.351 -26.030 1.00 69.44 109 LYS A CA 1
ATOM 841 C C . LYS A 1 109 ? 13.911 -23.918 -26.394 1.00 69.44 109 LYS A C 1
ATOM 843 O O . LYS A 1 109 ? 13.974 -24.791 -27.259 1.00 69.44 109 LYS A O 1
ATOM 848 N N . ASP A 1 110 ? 14.956 -23.519 -25.672 1.00 67.62 110 ASP A N 1
ATOM 849 C CA . ASP A 1 110 ? 16.320 -24.028 -25.848 1.00 67.62 110 ASP A CA 1
ATOM 850 C C . ASP A 1 110 ? 16.393 -25.550 -25.633 1.00 67.62 110 ASP A C 1
ATOM 852 O O . ASP A 1 110 ? 17.142 -26.261 -26.308 1.00 67.62 110 ASP A O 1
ATOM 856 N N . ALA A 1 111 ? 15.577 -26.086 -24.718 1.00 63.22 111 ALA A N 1
ATOM 857 C CA . ALA A 1 111 ? 15.465 -27.526 -24.495 1.00 63.22 111 ALA A CA 1
ATOM 858 C C . ALA A 1 111 ? 14.665 -28.263 -25.590 1.00 63.22 111 ALA A C 1
ATOM 860 O O . ALA A 1 111 ? 14.868 -29.465 -25.785 1.00 63.22 111 ALA A O 1
ATOM 861 N N . ASN A 1 112 ? 13.770 -27.574 -26.306 1.00 64.31 112 ASN A N 1
ATOM 862 C CA . ASN A 1 112 ? 12.865 -28.176 -27.289 1.00 64.31 112 ASN A CA 1
ATOM 863 C C . ASN A 1 112 ? 13.417 -28.168 -28.731 1.00 64.31 112 ASN A C 1
ATOM 865 O O . ASN A 1 112 ? 13.095 -29.065 -29.511 1.00 64.31 112 ASN A O 1
ATOM 869 N N . GLU A 1 113 ? 14.298 -27.228 -29.090 1.00 60.38 113 GLU A N 1
ATOM 870 C CA . GLU A 1 113 ? 14.986 -27.226 -30.395 1.00 60.38 113 GLU A CA 1
ATOM 871 C C . GLU A 1 113 ? 15.738 -28.533 -30.736 1.00 60.38 113 GLU A C 1
ATOM 873 O O . GLU A 1 113 ? 15.566 -29.045 -31.849 1.00 60.38 113 GLU A O 1
ATOM 878 N N . PRO A 1 114 ? 16.520 -29.159 -29.829 1.00 57.88 114 PRO A N 1
ATOM 879 C CA . PRO A 1 114 ? 17.201 -30.412 -30.153 1.00 57.88 114 PRO A CA 1
ATOM 880 C C . PRO A 1 114 ? 16.233 -31.590 -30.335 1.00 57.88 114 PRO A C 1
ATOM 882 O O . PRO A 1 114 ? 16.548 -32.526 -31.072 1.00 57.88 114 PRO A O 1
ATOM 885 N N . LEU A 1 115 ? 15.047 -31.554 -29.715 1.00 55.50 115 LEU A N 1
ATOM 886 C CA . LEU A 1 115 ? 14.018 -32.585 -29.886 1.00 55.50 115 LEU A CA 1
ATOM 887 C C . LEU A 1 115 ? 13.348 -32.501 -31.265 1.00 55.50 115 LEU A C 1
ATOM 889 O O . LEU A 1 115 ? 13.030 -33.540 -31.840 1.00 55.50 115 LEU A O 1
ATOM 893 N N . ALA A 1 116 ? 13.200 -31.295 -31.825 1.00 57.00 116 ALA A N 1
ATOM 894 C CA . ALA A 1 116 ? 12.630 -31.082 -33.157 1.00 57.00 116 ALA A CA 1
ATOM 895 C C . ALA A 1 116 ? 13.554 -31.557 -34.299 1.00 57.00 116 ALA A C 1
ATOM 897 O O . ALA A 1 116 ? 13.076 -31.960 -35.358 1.00 57.00 116 ALA A O 1
ATOM 898 N N . MET A 1 117 ? 14.872 -31.550 -34.075 1.00 57.31 117 MET A N 1
ATOM 899 C CA . MET A 1 117 ? 15.888 -31.964 -35.057 1.00 57.31 117 MET A CA 1
ATOM 900 C C . MET A 1 117 ? 16.233 -33.463 -34.992 1.00 57.31 117 MET A C 1
ATOM 902 O O . MET A 1 117 ? 16.824 -34.012 -35.924 1.00 57.31 117 MET A O 1
ATOM 906 N N . CYS A 1 118 ? 15.864 -34.155 -33.911 1.00 56.06 118 CYS A N 1
ATOM 907 C CA . CYS A 1 118 ? 16.181 -35.569 -33.726 1.00 56.06 118 CYS A CA 1
ATOM 908 C C . CYS A 1 118 ? 15.076 -36.464 -34.284 1.00 56.06 118 CYS A C 1
ATOM 910 O O . CYS A 1 118 ? 14.069 -36.726 -33.628 1.00 56.06 118 CYS A O 1
ATOM 912 N N . GLN A 1 119 ? 15.285 -36.990 -35.493 1.00 56.69 119 GLN A N 1
ATOM 913 C CA . GLN A 1 119 ? 14.377 -37.982 -36.060 1.00 56.69 119 GLN A CA 1
ATOM 914 C C . GLN A 1 119 ? 14.364 -39.259 -35.189 1.00 56.69 119 GLN A C 1
ATOM 916 O O . GLN A 1 119 ? 15.411 -39.893 -35.019 1.00 56.69 119 GLN A O 1
ATOM 921 N N . PRO A 1 120 ? 13.196 -39.696 -34.676 1.00 55.25 120 PRO A N 1
ATOM 922 C CA . PRO A 1 120 ? 13.083 -40.749 -33.657 1.00 55.25 120 PRO A CA 1
ATOM 923 C C . PRO A 1 120 ? 13.433 -42.168 -34.146 1.00 55.25 120 PRO A C 1
ATOM 925 O O . PRO A 1 120 ? 13.324 -43.125 -33.389 1.00 55.25 120 PRO A O 1
ATOM 928 N N . ARG A 1 121 ? 13.835 -42.335 -35.412 1.00 53.28 121 ARG A N 1
ATOM 929 C CA . ARG A 1 121 ? 14.044 -43.645 -36.055 1.00 53.28 121 ARG A CA 1
ATOM 930 C C . ARG A 1 121 ? 15.496 -44.124 -36.111 1.00 53.28 121 ARG A C 1
ATOM 932 O O . ARG A 1 121 ? 15.744 -45.185 -36.671 1.00 53.28 121 ARG A O 1
ATOM 939 N N . THR A 1 122 ? 16.446 -43.374 -35.558 1.00 60.22 122 THR A N 1
ATOM 940 C CA . THR A 1 122 ? 17.865 -43.768 -35.533 1.00 60.22 122 THR A CA 1
ATOM 941 C C . THR A 1 122 ? 18.359 -43.919 -34.095 1.00 60.22 122 THR A C 1
ATOM 943 O O . THR A 1 122 ? 17.925 -43.173 -33.216 1.00 60.22 122 THR A O 1
ATOM 946 N N . ASP A 1 123 ? 19.308 -44.830 -33.848 1.00 60.09 123 ASP A N 1
ATOM 947 C CA . ASP A 1 123 ? 19.967 -44.989 -32.534 1.00 60.09 123 ASP A CA 1
ATOM 948 C C . ASP A 1 123 ? 20.600 -43.678 -32.032 1.00 60.09 123 ASP A C 1
ATOM 950 O O . ASP A 1 123 ? 20.719 -43.432 -30.830 1.00 60.09 123 ASP A O 1
ATOM 954 N N . HIS A 1 124 ? 20.975 -42.800 -32.964 1.00 63.09 124 HIS A N 1
ATOM 955 C CA . HIS A 1 124 ? 21.452 -41.455 -32.673 1.00 63.09 124 HIS A CA 1
ATOM 956 C C . HIS A 1 124 ? 20.340 -40.554 -32.104 1.00 63.09 124 HIS A C 1
ATOM 958 O O . HIS A 1 124 ? 20.559 -39.855 -31.115 1.00 63.09 124 HIS A O 1
ATOM 964 N N . GLY A 1 125 ? 19.127 -40.635 -32.661 1.00 61.03 125 GLY A N 1
ATOM 965 C CA . GLY A 1 125 ? 17.951 -39.908 -32.178 1.00 61.03 125 GLY A CA 1
ATOM 966 C C . GLY A 1 125 ? 17.575 -40.266 -30.736 1.00 61.03 125 GLY A C 1
ATOM 967 O O . GLY A 1 125 ? 17.324 -39.370 -29.933 1.00 61.03 125 GLY A O 1
ATOM 968 N N . ALA A 1 126 ? 17.631 -41.550 -30.365 1.00 62.62 126 ALA A N 1
ATOM 969 C CA . ALA A 1 126 ? 17.338 -42.003 -28.998 1.00 62.62 126 ALA A CA 1
ATOM 970 C C . ALA A 1 126 ? 18.347 -41.469 -27.958 1.00 62.62 126 ALA A C 1
ATOM 972 O O . ALA A 1 126 ? 17.974 -41.094 -26.840 1.00 62.62 126 ALA A O 1
ATOM 973 N N . ARG A 1 127 ? 19.632 -41.378 -28.334 1.00 67.25 127 ARG A N 1
ATOM 974 C CA . ARG A 1 127 ? 20.688 -40.804 -27.483 1.00 67.25 127 ARG A CA 1
ATOM 975 C C . ARG A 1 127 ? 20.533 -39.293 -27.313 1.00 67.25 127 ARG A C 1
ATOM 977 O O . ARG A 1 127 ? 20.679 -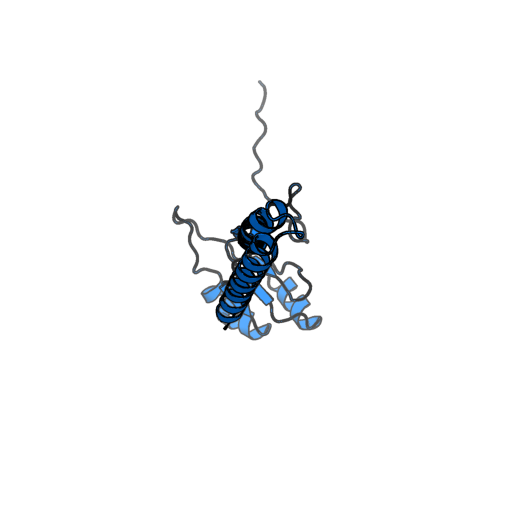38.801 -26.195 1.00 67.25 127 ARG A O 1
ATOM 984 N N . CYS A 1 128 ? 20.188 -38.567 -28.376 1.00 63.69 128 CYS A N 1
ATOM 985 C CA . CYS A 1 128 ? 19.936 -37.130 -28.275 1.00 63.69 128 CYS A CA 1
ATOM 986 C C . CYS A 1 128 ? 18.680 -36.800 -27.457 1.00 63.69 128 CYS A C 1
ATOM 988 O O . CYS A 1 128 ? 18.725 -35.871 -26.653 1.00 63.69 128 CYS A O 1
ATOM 990 N N . GLN A 1 129 ? 17.596 -37.575 -27.586 1.00 65.25 129 GLN A N 1
ATOM 991 C CA . GLN A 1 129 ? 16.398 -37.383 -26.756 1.00 65.25 129 GLN A CA 1
ATOM 992 C C . GLN A 1 129 ? 16.712 -37.595 -25.272 1.00 65.25 129 GLN A C 1
ATOM 994 O O . GLN A 1 129 ? 16.395 -36.740 -24.451 1.00 65.25 129 GLN A O 1
ATOM 999 N N . SER A 1 130 ? 17.436 -38.667 -24.938 1.00 68.94 130 SER A N 1
ATOM 1000 C CA . SER A 1 130 ? 17.843 -38.955 -23.556 1.00 68.94 130 SER A CA 1
ATOM 1001 C C . SER A 1 130 ? 18.720 -37.842 -22.964 1.00 68.94 130 SER A C 1
ATOM 1003 O O . SER A 1 130 ? 18.526 -37.432 -21.820 1.00 68.94 130 SER A O 1
ATOM 1005 N N . ALA A 1 131 ? 19.655 -37.300 -23.751 1.00 70.31 131 ALA A N 1
ATOM 1006 C CA . ALA A 1 131 ? 20.505 -36.188 -23.330 1.00 70.31 131 ALA A CA 1
ATOM 1007 C C . ALA A 1 131 ? 19.718 -34.878 -23.133 1.00 70.31 131 ALA A C 1
ATOM 1009 O O . ALA A 1 131 ? 19.991 -34.139 -22.186 1.00 70.31 131 ALA A O 1
ATOM 1010 N N . ALA A 1 132 ? 18.731 -34.598 -23.989 1.00 65.56 132 ALA A N 1
ATOM 1011 C CA . ALA A 1 132 ? 17.846 -33.443 -23.843 1.00 65.56 132 ALA A CA 1
ATOM 1012 C C . ALA A 1 132 ? 16.960 -33.565 -22.592 1.00 65.56 132 ALA A C 1
ATOM 1014 O O . ALA A 1 132 ? 16.861 -32.618 -21.814 1.00 65.56 132 ALA A O 1
ATOM 1015 N N . THR A 1 133 ? 16.395 -34.749 -22.332 1.00 70.94 133 THR A N 1
ATOM 1016 C CA . THR A 1 133 ? 15.585 -35.012 -21.134 1.00 70.94 133 THR A CA 1
ATOM 1017 C C . THR A 1 133 ? 16.396 -34.844 -19.848 1.00 70.94 133 THR A C 1
ATOM 1019 O O . THR A 1 133 ? 15.919 -34.209 -18.911 1.00 70.94 133 THR A O 1
ATOM 1022 N N . LEU A 1 134 ? 17.640 -35.336 -19.801 1.00 76.56 134 LEU A N 1
ATOM 1023 C CA . LEU A 1 134 ? 18.519 -35.155 -18.638 1.00 76.56 134 LEU A CA 1
ATOM 1024 C C . LEU A 1 134 ? 18.862 -33.679 -18.386 1.00 76.56 134 LEU A C 1
ATOM 1026 O O . LEU A 1 134 ? 18.855 -33.235 -17.238 1.00 76.56 134 LEU A O 1
ATOM 1030 N N . LYS A 1 135 ? 19.114 -32.898 -19.446 1.00 74.12 135 LYS A N 1
ATOM 1031 C CA . LYS A 1 135 ? 19.343 -31.449 -19.327 1.00 74.12 135 LYS A CA 1
ATOM 1032 C C . LYS A 1 135 ? 18.102 -30.717 -18.816 1.00 74.12 135 LYS A C 1
ATOM 1034 O O . LYS A 1 135 ? 18.227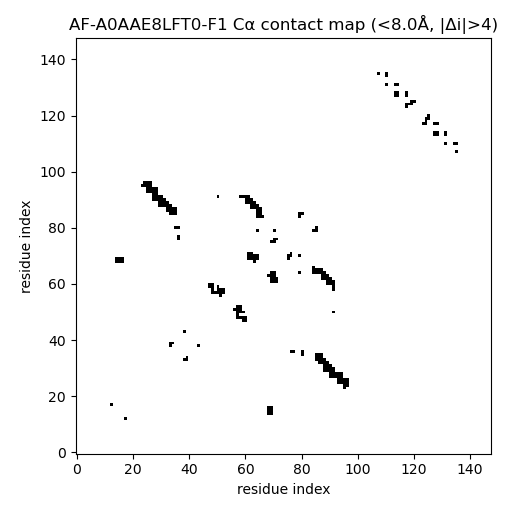 -29.890 -17.918 1.00 74.12 135 LYS A O 1
ATOM 1039 N N . ALA A 1 136 ? 16.918 -31.053 -19.328 1.00 66.12 136 ALA A N 1
ATOM 1040 C CA . ALA A 1 136 ? 15.661 -30.467 -18.868 1.00 66.12 136 ALA A CA 1
ATOM 1041 C C . ALA A 1 136 ? 15.402 -30.759 -17.377 1.00 66.12 136 ALA A C 1
ATOM 1043 O O . ALA A 1 136 ? 15.061 -29.852 -16.620 1.00 66.12 136 ALA A O 1
ATOM 1044 N N . TRP A 1 137 ? 15.649 -31.994 -16.925 1.00 71.38 137 TRP A N 1
ATOM 1045 C CA . TRP A 1 137 ? 15.547 -32.360 -15.506 1.00 71.38 137 TRP A CA 1
ATOM 1046 C C . TRP A 1 137 ? 16.515 -31.571 -14.613 1.00 71.38 137 TRP A C 1
ATOM 1048 O O . TRP A 1 137 ? 16.121 -31.127 -13.537 1.00 71.38 137 TRP A O 1
ATOM 1058 N N . ALA A 1 138 ? 17.749 -31.331 -15.064 1.00 74.12 138 ALA A N 1
ATOM 1059 C CA . ALA A 1 138 ? 18.721 -30.538 -14.310 1.00 74.12 138 ALA A CA 1
ATOM 1060 C C . ALA A 1 138 ? 18.294 -29.066 -14.146 1.00 74.12 138 ALA A C 1
ATOM 1062 O O . ALA A 1 138 ? 18.502 -28.476 -13.085 1.00 74.12 138 ALA A O 1
ATOM 1063 N N . VAL A 1 139 ? 17.665 -28.476 -15.170 1.00 68.50 139 VAL A N 1
ATOM 1064 C CA . VAL A 1 139 ? 17.117 -27.109 -15.098 1.00 68.50 139 VAL A CA 1
ATOM 1065 C C . VAL A 1 139 ? 15.949 -27.041 -14.111 1.00 68.50 139 VAL A C 1
ATOM 1067 O O . VAL A 1 139 ? 15.901 -26.129 -13.288 1.00 68.50 139 VAL A O 1
ATOM 1070 N N . ILE A 1 140 ? 15.051 -28.032 -14.135 1.00 67.62 140 ILE A N 1
ATOM 1071 C CA . ILE A 1 140 ? 13.910 -28.117 -13.211 1.00 67.62 140 ILE A CA 1
ATOM 1072 C C . ILE A 1 140 ? 14.382 -28.230 -11.754 1.00 67.62 140 ILE A C 1
ATOM 1074 O O . ILE A 1 140 ? 13.867 -27.525 -10.888 1.00 67.62 140 ILE A O 1
ATOM 1078 N N . GLU A 1 141 ? 15.376 -29.073 -11.465 1.00 72.88 141 GLU A N 1
ATOM 1079 C CA . GLU A 1 141 ? 15.922 -29.211 -10.106 1.00 72.88 141 GLU A CA 1
ATOM 1080 C C . GLU A 1 141 ? 16.641 -27.938 -9.635 1.00 72.88 141 GLU A C 1
ATOM 1082 O O . GLU A 1 141 ? 16.460 -27.510 -8.494 1.00 72.88 141 GLU A O 1
ATOM 1087 N N . LYS A 1 142 ? 17.377 -27.256 -10.524 1.00 68.19 142 LYS A N 1
ATOM 1088 C CA . LYS A 1 142 ? 17.988 -25.955 -10.211 1.00 68.19 142 LYS A CA 1
ATOM 1089 C C . LYS A 1 142 ? 16.935 -24.886 -9.893 1.00 68.19 142 LYS A C 1
ATOM 1091 O O . LYS A 1 142 ? 17.127 -24.108 -8.963 1.00 68.19 142 LYS A O 1
ATOM 1096 N N . ALA A 1 143 ? 15.820 -24.867 -10.626 1.00 58.75 143 ALA A N 1
ATOM 1097 C CA . ALA A 1 143 ? 14.714 -23.944 -10.374 1.00 58.75 143 ALA A CA 1
ATOM 1098 C C . ALA A 1 143 ? 14.020 -24.224 -9.028 1.00 58.75 143 ALA A C 1
ATOM 1100 O O . ALA A 1 143 ? 13.715 -23.289 -8.293 1.00 58.75 143 ALA A O 1
ATOM 1101 N N . LYS A 1 144 ? 13.838 -25.500 -8.655 1.00 62.94 144 LYS A N 1
ATOM 1102 C CA . LYS A 1 144 ? 13.296 -25.882 -7.338 1.00 62.94 144 LYS A CA 1
ATOM 1103 C C . LYS A 1 144 ? 14.216 -25.481 -6.181 1.00 62.94 144 LYS A C 1
ATOM 1105 O O . LYS A 1 144 ? 13.722 -25.072 -5.136 1.00 62.94 144 LYS A O 1
ATOM 1110 N N . GLY A 1 145 ? 15.535 -25.567 -6.367 1.00 53.78 145 GLY A N 1
ATOM 1111 C CA . GLY A 1 145 ? 16.527 -25.190 -5.353 1.00 53.78 145 GLY A CA 1
ATOM 1112 C C . GLY A 1 145 ? 16.679 -23.680 -5.121 1.00 53.78 145 GLY A C 1
ATOM 1113 O O . GLY A 1 145 ? 17.226 -23.283 -4.100 1.00 53.78 145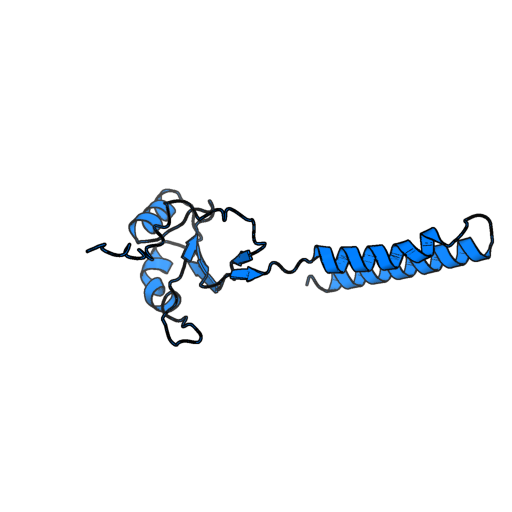 GLY A O 1
ATOM 1114 N N . SER A 1 146 ? 16.190 -22.837 -6.036 1.00 46.41 146 SER A N 1
ATOM 1115 C CA . SER A 1 146 ? 16.226 -21.368 -5.917 1.00 46.41 146 SER A CA 1
ATOM 1116 C C . SER A 1 146 ? 15.027 -20.780 -5.151 1.00 46.41 146 SER A C 1
ATOM 1118 O O . SER A 1 146 ? 14.950 -19.563 -4.993 1.00 46.41 146 SER A O 1
ATOM 1120 N N . ALA A 1 147 ? 14.078 -21.617 -4.721 1.00 43.81 147 ALA A N 1
ATOM 1121 C CA . ALA A 1 147 ? 12.847 -21.213 -4.037 1.00 43.81 147 ALA A CA 1
ATOM 1122 C C . ALA A 1 147 ? 12.880 -21.453 -2.510 1.00 43.81 147 ALA A C 1
ATOM 1124 O O . ALA A 1 147 ? 11.823 -21.507 -1.881 1.00 43.81 147 ALA A O 1
ATOM 1125 N N . SER A 1 148 ? 14.067 -21.633 -1.915 1.00 38.56 148 SER A N 1
ATOM 1126 C CA . SER A 1 148 ? 14.284 -21.738 -0.459 1.00 38.56 148 SER A CA 1
ATOM 1127 C C . SER A 1 148 ? 15.133 -20.594 0.072 1.00 38.56 148 SER A C 1
ATOM 1129 O O . SER A 1 148 ? 16.099 -20.216 -0.625 1.00 38.56 148 SER A O 1
#

Solvent-accessible surface area (backbone atoms only — not comparable to full-atom values): 8945 Å² total; per-residue (Å²): 138,85,82,78,87,78,81,77,85,70,80,76,75,56,87,52,72,82,76,60,97,61,82,66,65,61,38,74,47,72,76,49,70,28,74,44,61,65,52,35,74,75,38,41,74,71,70,47,62,71,47,59,46,99,84,70,46,75,42,69,56,45,34,32,32,71,84,66,41,58,36,91,49,72,68,44,43,48,50,33,53,79,70,63,33,57,48,36,33,31,26,70,52,65,39,72,54,75,59,68,59,54,62,51,50,50,55,48,48,69,51,43,55,64,55,76,72,39,59,83,87,41,79,65,20,55,52,52,48,52,52,41,52,54,53,51,50,52,52,53,52,54,58,61,64,69,76,115